Protein 1O6D (pdb70)

Sequence (147 aa):
LRVRIAVIGKLDGFIKEGIKHYEKFLRRFCKPEVLEIKRVHRGSIEEIVRKETEDLTNRILPGSFVMVMDKRGEEVSSEEFADFLKDLEMKGKDITILIGGPYGLNEEIFAKAHRVFSLSKMTFTHGMTVLIVLEQIFRAFKIIHGE

Organism: Thermotoga maritima (strain ATCC 43589 / DSM 3109 / JCM 10099 / NBRC 100826 / MSB8) (NCBI:txid243274)

Radius of gyration: 14.65 Å; Cα contacts (8 Å, |Δi|>4): 249; chains: 1; bounding box: 49×29×29 Å

InterPro domains:
  IPR003742 RNA methyltransferase RlmH [MF_00658] (1-151)
  IPR003742 RNA methyltransferase RlmH [PF02590] (1-150)
  IPR003742 RNA methyltransferase RlmH [PIRSF004505] (1-150)
  IPR003742 RNA methyltransferase RlmH [PTHR33603] (1-150)
  IPR003742 RNA methyltransferase RlmH [cd18081] (3-151)
  IPR029026 tRNA (guanine-N1-)-methyltransferase, N-terminal [G3DSA:3.40.1280.10] (1-151)
  IPR029028 Alpha/beta knot methyltransferases [SSF75217] (1-147)

Nearest PDB structures (foldseek):
  1o6d-assembly1_A  TM=1.007E+00  e=3.936E-30  Thermotoga maritima
  1to0-assembly4_G  TM=9.385E-01  e=1.748E-14  Bacillus subtilis
  1to0-assembly2_D  TM=9.399E-01  e=4.058E-14  Bacillus subtilis
  1to0-assembly2_C  TM=9.475E-01  e=2.739E-12  Bacillus subtilis
  5twj-assembly1_C  TM=8.851E-01  e=5.758E-11  Escherichia coli

B-factor: mean 31.01, std 11.51, range [10.01, 94.15]

CATH classification: 3.40.1280.10

Foldseek 3Di:
DEEEEEFEDDADPVLVVLVVVLQVLCVVPYHYYYHYHYQDDDDDLVVSQAVQQVVLVVPFDPQAAEEEEDQVFAEDDLVRVLVVVLVCVVVVGYYYYYYYADSDHDPVNVVVHPGYYYHDNDDDHRSVVVSVVSVSVSVSVCVSVVD

Secondary structure (DSSP, 8-state):
-EEEEEEESPPPHHHHHHHHHHHHHHTTT-EEEEEEE-----S-HHHHHHHHHHHHHTTPPTTPEEEEEEEEEEE--HHHHHHHHHHHHHHT--EEEEE--TT---GGGGGG-SEEEE--SS---HHHHHHHHHHHHHHHHHHHT--

Structure (mmCIF, N/CA/C/O backbone):
data_1O6D
#
_entry.id   1O6D
#
_cell.length_a   46.570
_cell.length_b   96.813
_cell.length_c   34.713
_cell.angle_alpha   90.00
_cell.angle_beta   90.00
_cell.angle_gamma   90.00
#
_symmetry.space_group_name_H-M   'P 21 21 2'
#
loop_
_entity.id
_entity.type
_entity.pdbx_description
1 polymer 'Hypothetical UPF0247 protein TM0844'
2 water water
#
loop_
_atom_site.group_PDB
_atom_site.id
_atom_site.type_symbol
_atom_site.label_atom_id
_atom_site.label_alt_id
_atom_site.label_comp_id
_atom_site.label_asym_id
_atom_site.label_entity_id
_atom_site.label_seq_id
_atom_site.pdbx_PDB_ins_code
_atom_site.Cartn_x
_atom_site.Cartn_y
_atom_site.Cartn_z
_atom_site.occupancy
_atom_site.B_iso_or_equiv
_atom_site.auth_seq_id
_atom_site.auth_comp_id
_atom_site.auth_asym_id
_atom_site.auth_atom_id
_atom_site.pdbx_PDB_model_num
ATOM 1 N N . LEU A 1 3 ? 14.104 20.861 15.261 1.00 36.89 1 LEU A N 1
ATOM 2 C CA . LEU A 1 3 ? 13.150 20.261 14.228 1.00 32.62 1 LEU A CA 1
ATOM 3 C C . LEU A 1 3 ? 11.919 19.747 14.960 1.00 28.90 1 LEU A C 1
ATOM 4 O O . LEU A 1 3 ? 11.941 18.747 15.670 1.00 27.72 1 LEU A O 1
ATOM 9 N N . ARG A 1 4 ? 10.739 20.384 14.763 1.00 23.02 2 ARG A N 1
ATOM 10 C CA . ARG A 1 4 ? 9.582 19.921 15.516 1.00 22.64 2 ARG A CA 1
ATOM 11 C C . ARG A 1 4 ? 8.718 19.000 14.612 1.00 21.68 2 ARG A C 1
ATOM 12 O O . ARG A 1 4 ? 8.629 19.366 13.442 1.00 22.98 2 ARG A O 1
ATOM 20 N N . VAL A 1 5 ? 8.129 17.990 15.202 1.00 22.49 3 VAL A N 1
ATOM 21 C CA . VAL A 1 5 ? 7.218 17.108 14.448 1.00 23.59 3 VAL A CA 1
ATOM 22 C C . VAL A 1 5 ? 5.887 17.067 15.203 1.00 21.60 3 VAL A C 1
ATOM 23 O O . VAL A 1 5 ? 5.812 16.460 16.274 1.00 25.50 3 VAL A O 1
ATOM 27 N N . ARG A 1 6 ? 4.883 17.747 14.689 1.00 22.47 4 ARG A N 1
ATOM 28 C CA . ARG A 1 6 ? 3.569 17.702 15.330 1.00 19.42 4 ARG A CA 1
ATOM 29 C C . ARG A 1 6 ? 2.621 16.781 14.470 1.00 18.63 4 ARG A C 1
ATOM 30 O O . ARG A 1 6 ? 2.469 17.172 13.328 1.00 20.99 4 ARG A O 1
ATOM 38 N N . ILE A 1 7 ? 1.945 15.979 15.197 1.00 16.74 5 ILE A N 1
ATOM 39 C CA . ILE A 1 7 ? 0.867 15.144 14.617 1.00 16.95 5 ILE A CA 1
ATOM 40 C C . ILE A 1 7 ? -0.445 15.608 15.278 1.00 19.73 5 ILE A C 1
ATOM 41 O O . ILE A 1 7 ? -0.530 15.518 16.512 1.00 20.39 5 ILE A O 1
ATOM 46 N N . ALA A 1 8 ? -1.354 16.151 14.502 1.00 18.64 6 ALA A N 1
ATOM 47 C CA . ALA A 1 8 ? -2.671 16.520 15.056 1.00 18.80 6 ALA A CA 1
ATOM 48 C C . ALA A 1 8 ? -3.652 15.436 14.590 1.00 19.55 6 ALA A C 1
ATOM 49 O O . ALA A 1 8 ? -3.673 15.199 13.351 1.00 18.77 6 ALA A O 1
ATOM 51 N N . VAL A 1 9 ? -4.452 14.883 15.471 1.00 20.61 7 VAL A N 1
ATOM 52 C CA . VAL A 1 9 ? -5.343 13.785 15.134 1.00 19.57 7 VAL A CA 1
ATOM 53 C C . VAL A 1 9 ? -6.736 13.994 15.722 1.00 21.48 7 VAL A C 1
ATOM 54 O O . VAL A 1 9 ? -6.858 14.404 16.868 1.00 21.74 7 VAL A O 1
ATOM 58 N N . ILE A 1 10 ? -7.766 13.814 14.899 1.00 21.98 8 ILE A N 1
ATOM 59 C CA . ILE A 1 10 ? -9.153 13.900 15.383 1.00 21.11 8 ILE A CA 1
ATOM 60 C C . ILE A 1 10 ? -9.493 12.599 16.094 1.00 23.31 8 ILE A C 1
ATOM 61 O O . ILE A 1 10 ? -9.302 11.482 15.564 1.00 22.32 8 ILE A O 1
ATOM 66 N N . GLY A 1 11 ? -9.993 12.669 17.327 1.00 25.38 9 GLY A N 1
ATOM 67 C CA . GLY A 1 11 ? -10.419 11.469 18.012 1.00 27.52 9 GLY A CA 1
ATOM 68 C C . GLY A 1 11 ? -9.625 11.071 19.228 1.00 30.83 9 GLY A C 1
ATOM 69 O O . GLY A 1 11 ? -8.405 11.175 19.294 1.00 31.66 9 GLY A O 1
ATOM 70 N N . LYS A 1 12 ? -10.316 10.457 20.195 1.00 32.91 10 LYS A N 1
ATOM 71 C CA . LYS A 1 12 ? -9.658 10.062 21.442 1.00 33.21 10 LYS A CA 1
ATOM 72 C C . LYS A 1 12 ? -8.749 8.868 21.187 1.00 32.95 10 LYS A C 1
ATOM 73 O O . LYS A 1 12 ? -9.117 7.946 20.451 1.00 34.33 10 LYS A O 1
ATOM 79 N N . LEU A 1 13 ? -7.539 8.913 21.719 1.00 31.16 11 LEU A N 1
ATOM 80 C CA . LEU A 1 13 ? -6.639 7.794 21.519 1.00 31.63 11 LEU A CA 1
ATOM 81 C C . LEU A 1 13 ? -6.770 6.713 22.581 1.00 31.72 11 LEU A C 1
ATOM 82 O O . LEU A 1 13 ? -6.796 7.084 23.752 1.00 33.31 11 LEU A O 1
ATOM 87 N N . ASP A 1 14 ? -6.812 5.455 22.176 1.00 32.04 12 ASP A N 1
ATOM 88 C CA . ASP A 1 14 ? -6.889 4.346 23.148 1.00 30.66 12 ASP A CA 1
ATOM 89 C C . ASP A 1 14 ? -5.652 4.290 24.046 1.00 27.97 12 ASP A C 1
ATOM 90 O O . ASP A 1 14 ? -4.587 4.822 23.751 1.00 25.58 12 ASP A O 1
ATOM 95 N N . GLY A 1 15 ? -5.781 3.614 25.208 1.00 28.57 13 GLY A N 1
ATOM 96 C CA . GLY A 1 15 ? -4.690 3.441 26.136 1.00 27.66 13 GLY A CA 1
ATOM 97 C C . GLY A 1 15 ? -3.392 2.964 25.501 1.00 25.97 13 GLY A C 1
ATOM 98 O O . GLY A 1 15 ? -2.369 3.639 25.610 1.00 25.72 13 GLY A O 1
ATOM 99 N N . PHE A 1 16 ? -3.438 1.841 24.794 1.00 27.99 14 PHE A N 1
ATOM 100 C CA . PHE A 1 16 ? -2.256 1.267 24.148 1.00 25.73 14 PHE A CA 1
ATOM 101 C C . PHE A 1 16 ? -1.693 2.271 23.125 1.00 21.54 14 PHE A C 1
ATOM 102 O O . PHE A 1 16 ? -0.491 2.276 22.942 1.00 21.59 14 PHE A O 1
ATOM 110 N N . ILE A 1 17 ? -2.551 3.030 22.488 1.00 24.18 15 ILE A N 1
ATOM 111 C CA . ILE A 1 17 ? -2.044 4.036 21.528 1.00 25.10 15 ILE A CA 1
ATOM 112 C C . ILE A 1 17 ? -1.217 5.091 22.222 1.00 23.62 15 ILE A C 1
ATOM 113 O O . ILE A 1 17 ? -0.076 5.358 21.876 1.00 23.79 15 ILE A O 1
ATOM 118 N N . LYS A 1 18 ? -1.702 5.536 23.406 1.00 24.31 16 LYS A N 1
ATOM 119 C CA . LYS A 1 18 ? -0.945 6.541 24.175 1.00 26.64 16 LYS A CA 1
ATOM 120 C C . LYS A 1 18 ? 0.366 5.950 24.674 1.00 26.46 16 LYS A C 1
ATOM 121 O O . LYS A 1 18 ? 1.411 6.623 24.682 1.00 26.43 16 LYS A O 1
ATOM 127 N N . GLU A 1 19 ? 0.377 4.658 25.025 1.00 25.42 17 GLU A N 1
ATOM 128 C CA . GLU A 1 19 ? 1.628 4.041 25.446 1.00 26.32 17 GLU A CA 1
ATOM 129 C C . GLU A 1 19 ? 2.632 3.901 24.320 1.00 26.55 17 GLU A C 1
ATOM 130 O O . GLU A 1 19 ? 3.858 4.008 24.436 1.00 27.12 17 GLU A O 1
ATOM 136 N N . GLY A 1 20 ? 2.042 3.600 23.137 1.00 25.99 18 GLY A N 1
ATOM 137 C CA . GLY A 1 20 ? 2.937 3.539 21.950 1.00 23.11 18 GLY A CA 1
ATOM 138 C C . GLY A 1 20 ? 3.520 4.908 21.624 1.00 19.05 18 GLY A C 1
ATOM 139 O O . GLY A 1 20 ? 4.669 5.038 21.181 1.00 22.72 18 GLY A O 1
ATOM 140 N N . ILE A 1 21 ? 2.762 5.991 21.781 1.00 21.50 19 ILE A N 1
ATOM 141 C CA . ILE A 1 21 ? 3.242 7.314 21.523 1.00 22.30 19 ILE A CA 1
ATOM 142 C C . ILE A 1 21 ? 4.455 7.639 22.372 1.00 23.90 19 ILE A C 1
ATOM 143 O O . ILE A 1 21 ? 5.527 8.034 21.950 1.00 24.47 19 ILE A O 1
ATOM 148 N N . LYS A 1 22 ? 4.269 7.329 23.689 1.00 26.68 20 LYS A N 1
ATOM 149 C CA . LYS A 1 22 ? 5.353 7.520 24.644 1.00 26.40 20 LYS A CA 1
ATOM 150 C C . LYS A 1 22 ? 6.577 6.723 24.256 1.00 27.64 20 LYS A C 1
ATOM 151 O O . LYS A 1 22 ? 7.695 7.280 24.296 1.00 26.79 20 LYS A O 1
ATOM 157 N N . HIS A 1 23 ? 6.384 5.443 23.899 1.00 27.73 21 HIS A N 1
ATOM 158 C CA . HIS A 1 23 ? 7.494 4.619 23.421 1.00 28.57 21 HIS A CA 1
ATOM 159 C C . HIS A 1 23 ? 8.249 5.246 22.265 1.00 29.87 21 HIS A C 1
ATOM 160 O O . HIS A 1 23 ? 9.481 5.372 22.280 1.00 28.50 21 HIS A O 1
ATOM 167 N N . TYR A 1 24 ? 7.558 5.615 21.161 1.00 27.13 22 TYR A N 1
ATOM 168 C CA . TYR A 1 24 ? 8.273 6.197 20.025 1.00 30.61 22 TYR A CA 1
ATOM 169 C C . TYR A 1 24 ? 8.842 7.569 20.321 1.00 29.53 22 TYR A C 1
ATOM 170 O O . TYR A 1 24 ? 9.904 7.953 19.793 1.00 30.82 22 TYR A O 1
ATOM 179 N N . GLU A 1 25 ? 8.195 8.359 21.165 1.00 30.55 23 GLU A N 1
ATOM 180 C CA . GLU A 1 25 ? 8.707 9.678 21.518 1.00 32.22 23 GLU A CA 1
ATOM 181 C C . GLU A 1 25 ? 10.060 9.594 22.201 1.00 32.61 23 GLU A C 1
ATOM 182 O O . GLU A 1 25 ? 10.975 10.360 21.899 1.00 31.92 23 GLU A O 1
ATOM 188 N N . LYS A 1 26 ? 10.196 8.648 23.116 1.00 33.34 24 LYS A N 1
ATOM 189 C CA . LYS A 1 26 ? 11.464 8.438 23.813 1.00 35.78 24 LYS A CA 1
ATOM 190 C C . LYS A 1 26 ? 12.599 8.230 22.827 1.00 35.41 24 LYS A C 1
ATOM 191 O O . LYS A 1 26 ? 13.665 8.839 22.975 1.00 36.55 24 LYS A O 1
ATOM 197 N N . PHE A 1 27 ? 12.389 7.415 21.789 1.00 32.61 25 PHE A N 1
ATOM 198 C CA . PHE A 1 27 ? 13.432 7.171 20.817 1.00 32.25 25 PHE A CA 1
ATOM 199 C C . PHE A 1 27 ? 13.574 8.302 19.827 1.00 30.69 25 PHE A C 1
ATOM 200 O O . PHE A 1 27 ? 14.660 8.495 19.289 1.00 33.72 25 PHE A O 1
ATOM 208 N N . LEU A 1 28 ? 12.522 9.045 19.525 1.00 27.70 26 LEU A N 1
ATOM 209 C CA . LEU A 1 28 ? 12.593 10.122 18.571 1.00 27.86 26 LEU A CA 1
ATOM 210 C C . LEU A 1 28 ? 13.282 11.399 19.051 1.00 28.02 26 LEU A C 1
ATOM 211 O O . LEU A 1 28 ? 13.702 12.221 18.221 1.00 30.52 26 LEU A O 1
ATOM 216 N N . ARG A 1 29 ? 13.361 11.582 20.353 1.00 30.60 27 ARG A N 1
ATOM 217 C CA . ARG A 1 29 ? 13.866 12.819 20.945 1.00 33.50 27 ARG A CA 1
ATOM 218 C C . ARG A 1 29 ? 15.307 13.136 20.619 1.00 33.39 27 ARG A C 1
ATOM 219 O O . ARG A 1 29 ? 15.678 14.310 20.495 1.00 33.58 27 ARG A O 1
ATOM 227 N N . ARG A 1 30 ? 16.073 12.102 20.292 1.00 34.23 28 ARG A N 1
ATOM 228 C CA . ARG A 1 30 ? 17.454 12.330 19.845 1.00 33.84 28 ARG A CA 1
ATOM 229 C C . ARG A 1 30 ? 17.486 13.020 18.508 1.00 33.20 28 ARG A C 1
ATOM 230 O O . ARG A 1 30 ? 18.420 13.772 18.196 1.00 33.97 28 ARG A O 1
ATOM 238 N N . PHE A 1 31 ? 16.438 12.891 17.668 1.00 30.31 29 PHE A N 1
ATOM 239 C CA . PHE A 1 31 ? 16.414 13.466 16.359 1.00 26.85 29 PHE A CA 1
ATOM 240 C C . PHE A 1 31 ? 15.513 14.687 16.174 1.00 26.97 29 PHE A C 1
ATOM 241 O O . PHE A 1 31 ? 15.683 15.447 15.217 1.00 25.47 29 PHE A O 1
ATOM 249 N N . CYS A 1 32 ? 14.439 14.734 16.939 1.00 26.87 30 CYS A N 1
ATOM 250 C CA . CYS A 1 32 ? 13.496 15.853 16.762 1.00 26.01 30 CYS A CA 1
ATOM 251 C C . CYS A 1 32 ? 12.736 16.066 18.056 1.00 27.37 30 CYS A C 1
ATOM 252 O O . CYS A 1 32 ? 13.025 15.407 19.075 1.00 29.34 30 CYS A O 1
ATOM 255 N N . LYS A 1 33 ? 11.734 16.913 17.996 1.00 25.54 31 LYS A N 1
ATOM 256 C CA . LYS A 1 33 ? 10.874 17.222 19.149 1.00 26.52 31 LYS A CA 1
ATOM 257 C C . LYS A 1 33 ? 9.402 16.879 18.733 1.00 25.70 31 LYS A C 1
ATOM 258 O O . LYS A 1 33 ? 8.808 17.715 18.040 1.00 25.83 31 LYS A O 1
ATOM 264 N N . PRO A 1 34 ? 8.952 15.718 19.071 1.00 26.34 32 PRO A N 1
ATOM 265 C CA . PRO A 1 34 ? 7.641 15.231 18.652 1.00 27.50 32 PRO A CA 1
ATOM 266 C C . PRO A 1 34 ? 6.514 15.618 19.577 1.00 28.77 32 PRO A C 1
ATOM 267 O O . PRO A 1 34 ? 6.632 15.486 20.812 1.00 29.04 32 PRO A O 1
ATOM 271 N N . GLU A 1 35 ? 5.363 15.910 18.987 1.00 26.34 33 GLU A N 1
ATOM 272 C CA . GLU A 1 35 ? 4.168 16.332 19.731 1.00 27.12 33 GLU A CA 1
ATOM 273 C C . GLU A 1 35 ? 2.936 15.700 19.076 1.00 25.93 33 GLU A C 1
ATOM 274 O O . GLU A 1 35 ? 2.832 15.792 17.838 1.00 27.82 33 GLU A O 1
ATOM 285 N N . VAL A 1 36 ? 2.157 15.011 19.858 1.00 22.71 34 VAL A N 1
ATOM 286 C CA . VAL A 1 36 ? 0.895 14.453 19.342 1.00 24.96 34 VAL A CA 1
ATOM 287 C C . VAL A 1 36 ? -0.261 15.210 20.020 1.00 24.53 34 VAL A C 1
ATOM 288 O O . VAL A 1 36 ? -0.362 15.176 21.282 1.00 27.03 34 VAL A O 1
ATOM 292 N N . LEU A 1 37 ? -1.037 15.921 19.241 1.00 22.25 35 LEU A N 1
ATOM 293 C CA . LEU A 1 37 ? -2.219 16.622 19.732 1.00 23.73 35 LEU A CA 1
ATOM 294 C C . LEU A 1 37 ? -3.510 15.836 19.427 1.00 26.00 35 LEU A C 1
ATOM 295 O O . LEU A 1 37 ? -3.864 15.774 18.263 1.00 24.06 35 LEU A O 1
ATOM 300 N N . GLU A 1 38 ? -4.231 15.439 20.467 1.00 25.35 36 GLU A N 1
ATOM 301 C CA . GLU A 1 38 ? -5.511 14.733 20.349 1.00 29.36 36 GLU A CA 1
ATOM 302 C C . GLU A 1 38 ? -6.630 15.758 20.325 1.00 32.17 36 GLU A C 1
ATOM 303 O O . GLU A 1 38 ? -6.667 16.666 21.173 1.00 34.08 36 GLU A O 1
ATOM 309 N N . ILE A 1 39 ? -7.467 15.730 19.287 1.00 30.93 37 ILE A N 1
ATOM 310 C CA . ILE A 1 39 ? -8.546 16.692 19.145 1.00 33.12 37 ILE A CA 1
ATOM 311 C C . ILE A 1 39 ? -9.897 16.008 19.385 1.00 34.77 37 ILE A C 1
ATOM 312 O O . ILE A 1 39 ? -10.271 15.062 18.706 1.00 33.97 37 ILE A O 1
ATOM 317 N N . LYS A 1 40 ? -10.621 16.459 20.410 1.00 39.03 38 LYS A N 1
ATOM 318 C CA . LYS A 1 40 ? -11.926 16.020 20.839 1.00 40.98 38 LYS A CA 1
ATOM 319 C C . LYS A 1 40 ? -12.982 15.805 19.773 1.00 41.39 38 LYS A C 1
ATOM 320 O O . LYS A 1 40 ? -13.393 16.789 19.156 1.00 43.04 38 LYS A O 1
ATOM 326 N N . ARG A 1 41 ? -13.472 14.576 19.544 1.00 43.47 39 ARG A N 1
ATOM 327 C CA . ARG A 1 41 ? -14.531 14.350 18.547 1.00 44.86 39 ARG A CA 1
ATOM 328 C C . ARG A 1 41 ? -15.875 14.773 19.159 1.00 46.46 39 ARG A C 1
ATOM 329 O O . ARG A 1 41 ? -16.719 13.953 19.529 1.00 48.10 39 ARG A O 1
ATOM 337 N N . VAL A 1 42 ? -16.112 16.080 19.221 1.00 45.55 40 VAL A N 1
ATOM 338 C CA . VAL A 1 42 ? -17.299 16.652 19.819 1.00 44.85 40 VAL A CA 1
ATOM 339 C C . VAL A 1 42 ? -18.161 17.500 18.899 1.00 43.53 40 VAL A C 1
ATOM 340 O O . VAL A 1 42 ? -18.834 18.456 19.364 1.00 44.09 40 VAL A O 1
ATOM 344 N N . HIS A 1 43 ? -18.177 17.290 17.588 1.00 39.94 41 HIS A N 1
ATOM 345 C CA . HIS A 1 43 ? -19.022 18.124 16.729 1.00 37.61 41 HIS A CA 1
ATOM 346 C C . HIS A 1 43 ? -20.342 17.419 16.385 1.00 36.77 41 HIS A C 1
ATOM 347 O O . HIS A 1 43 ? -20.376 16.232 16.169 1.00 35.65 41 HIS A O 1
ATOM 354 N N . ARG A 1 44 ? -21.374 18.243 16.248 1.00 37.82 42 ARG A N 1
ATOM 355 C CA . ARG A 1 44 ? -22.729 17.734 15.965 1.00 37.96 42 ARG A CA 1
ATOM 356 C C . ARG A 1 44 ? -23.300 18.241 14.669 1.00 36.01 42 ARG A C 1
ATOM 357 O O . ARG A 1 44 ? -22.827 19.181 14.042 1.00 37.26 42 ARG A O 1
ATOM 365 N N . GLY A 1 45 ? -24.322 17.548 14.153 1.00 35.54 43 GLY A N 1
ATOM 366 C CA . GLY A 1 45 ? -24.957 17.945 12.912 1.00 31.85 43 GLY A CA 1
ATOM 367 C C . GLY A 1 45 ? -24.786 16.844 11.863 1.00 28.71 43 GLY A C 1
ATOM 368 O O . GLY A 1 45 ? -24.553 15.695 12.201 1.00 29.90 43 GLY A O 1
ATOM 369 N N . SER A 1 46 ? -24.883 17.237 10.624 1.00 28.86 44 SER A N 1
ATOM 370 C CA . SER A 1 46 ? -24.729 16.380 9.468 1.00 29.07 44 SER A CA 1
ATOM 371 C C . SER A 1 46 ? -23.283 15.898 9.392 1.00 29.65 44 SER A C 1
ATOM 372 O O . SER A 1 46 ? -22.415 16.484 10.048 1.00 29.55 44 SER A O 1
ATOM 375 N N . ILE A 1 47 ? -23.085 14.772 8.712 1.00 27.42 45 ILE A N 1
ATOM 376 C CA . ILE A 1 47 ? -21.708 14.272 8.538 1.00 27.85 45 ILE A CA 1
ATOM 377 C C . ILE A 1 47 ? -20.872 15.332 7.830 1.00 28.50 45 ILE A C 1
ATOM 378 O O . ILE A 1 47 ? -19.699 15.525 8.187 1.00 27.58 45 ILE A O 1
ATOM 383 N N . GLU A 1 48 ? -21.458 16.049 6.876 1.00 28.38 46 GLU A N 1
ATOM 384 C CA . GLU A 1 48 ? -20.711 17.059 6.132 1.00 31.60 46 GLU A CA 1
ATOM 385 C C . GLU A 1 48 ? -20.251 18.180 7.062 1.00 31.95 46 GLU A C 1
ATOM 386 O O . GLU A 1 48 ? -19.068 18.569 6.977 1.00 28.63 46 GLU A O 1
ATOM 397 N N . GLU A 1 49 ? -21.112 18.604 7.977 1.00 29.69 47 GLU A N 1
ATOM 398 C CA . GLU A 1 49 ? -20.767 19.679 8.914 1.00 31.63 47 GLU A CA 1
ATOM 399 C C . GLU A 1 49 ? -19.778 19.192 9.958 1.00 30.09 47 GLU A C 1
ATOM 400 O O . GLU A 1 49 ? -18.826 19.908 10.365 1.00 30.61 47 GLU A O 1
ATOM 411 N N . ILE A 1 50 ? -19.921 17.949 10.397 1.00 27.16 48 ILE A N 1
ATOM 412 C CA . ILE A 1 50 ? -18.968 17.367 11.365 1.00 26.16 48 ILE A CA 1
ATOM 413 C C . ILE A 1 50 ? -17.583 17.333 10.708 1.00 26.56 48 ILE A C 1
ATOM 414 O O . ILE A 1 50 ? -16.614 17.805 11.313 1.00 26.04 48 ILE A O 1
ATOM 419 N N . VAL A 1 51 ? -17.532 16.771 9.508 1.00 23.46 49 VAL A N 1
ATOM 420 C CA . VAL A 1 51 ? -16.237 16.713 8.781 1.00 22.45 49 VAL A CA 1
ATOM 421 C C . VAL A 1 51 ? -15.679 18.080 8.513 1.00 23.70 49 VAL A C 1
ATOM 422 O O . VAL A 1 51 ? -14.448 18.306 8.584 1.00 22.63 49 VAL A O 1
ATOM 426 N N . ARG A 1 52 ? -16.490 19.061 8.120 1.00 24.43 50 ARG A N 1
ATOM 427 C CA . ARG A 1 52 ? -16.014 20.419 7.897 1.00 27.02 50 ARG A CA 1
ATOM 428 C C . ARG A 1 52 ? -15.387 20.986 9.170 1.00 27.84 50 ARG A C 1
ATOM 429 O O . ARG A 1 52 ? -14.279 21.541 9.061 1.00 27.39 50 ARG A O 1
ATOM 437 N N . LYS A 1 53 ? -16.036 20.838 10.308 1.00 27.70 51 LYS A N 1
ATOM 438 C CA . LYS A 1 53 ? -15.512 21.3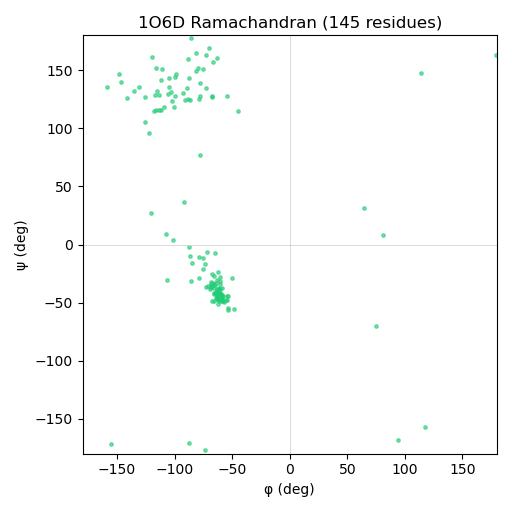70 11.574 1.00 28.53 51 LYS A CA 1
ATOM 439 C C . LYS A 1 53 ? -14.288 20.642 12.066 1.00 28.03 51 LYS A C 1
ATOM 440 O O . LYS A 1 53 ? -13.331 21.273 12.598 1.00 26.52 51 LYS A O 1
ATOM 444 N N . GLU A 1 54 ? -14.236 19.322 11.909 1.00 24.72 52 GLU A N 1
ATOM 445 C CA . GLU A 1 54 ? -13.037 18.557 12.264 1.00 24.67 52 GLU A CA 1
ATOM 446 C C . GLU A 1 54 ? -11.864 18.972 11.401 1.00 24.65 52 GLU A C 1
ATOM 447 O O . GLU A 1 54 ? -10.701 19.045 11.891 1.00 24.65 52 GLU A O 1
ATOM 453 N N . THR A 1 55 ? -12.112 19.209 10.118 1.00 23.02 53 THR A N 1
ATOM 454 C CA . THR A 1 55 ? -11.049 19.613 9.191 1.00 24.99 53 THR A CA 1
ATOM 455 C C . THR A 1 55 ? -10.496 20.985 9.552 1.00 28.45 53 THR A C 1
ATOM 456 O O . THR A 1 55 ? -9.282 21.196 9.577 1.00 25.59 53 THR A O 1
ATOM 460 N N . GLU A 1 56 ? -11.397 21.914 9.886 1.00 25.98 54 GLU A N 1
ATOM 461 C CA . GLU A 1 56 ? -10.960 23.227 10.388 1.00 28.86 54 GLU A CA 1
ATOM 462 C C . GLU A 1 56 ? -10.128 23.022 11.661 1.00 26.50 54 GLU A C 1
ATOM 463 O O . GLU A 1 56 ? -9.108 23.712 11.876 1.00 28.48 54 GLU A O 1
ATOM 469 N N . ASP A 1 57 ? -10.515 22.150 12.562 1.00 26.11 55 ASP A N 1
ATOM 470 C CA . ASP A 1 57 ? -9.808 21.914 13.818 1.00 24.54 55 ASP A CA 1
ATOM 471 C C . ASP A 1 57 ? -8.366 21.471 13.536 1.00 26.26 55 ASP A C 1
ATOM 472 O O . ASP A 1 57 ? -7.426 21.941 14.175 1.00 27.37 55 ASP A O 1
ATOM 477 N N . LEU A 1 58 ? -8.222 20.575 12.569 1.00 23.24 56 LEU A N 1
ATOM 478 C CA . LEU A 1 58 ? -6.878 20.133 12.189 1.00 23.25 56 LEU A CA 1
ATOM 479 C C . LEU A 1 58 ? -6.114 21.294 11.571 1.00 23.75 56 LEU A C 1
ATOM 480 O O . LEU A 1 58 ? -4.930 21.429 11.924 1.00 24.24 56 LEU A O 1
ATOM 485 N N . THR A 1 59 ? -6.699 22.003 10.630 1.00 22.81 57 THR A N 1
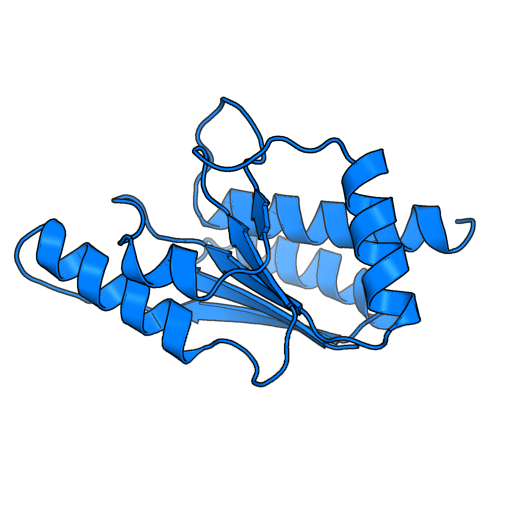ATOM 486 C CA . THR A 1 59 ? -5.948 23.065 9.924 1.00 25.39 57 THR A CA 1
ATOM 487 C C . THR A 1 59 ? -5.526 24.162 10.897 1.00 27.63 57 THR A C 1
ATOM 488 O O . THR A 1 59 ? -4.382 24.674 10.758 1.00 26.57 57 THR A O 1
ATOM 495 N N . ASN A 1 60 ? -6.292 24.410 11.941 1.00 27.74 58 ASN A N 1
ATOM 496 C CA . ASN A 1 60 ? -5.967 25.411 12.954 1.00 29.97 58 ASN A CA 1
ATOM 497 C C . ASN A 1 60 ? -4.809 24.976 13.843 1.00 29.72 58 ASN A C 1
ATOM 498 O O . ASN A 1 60 ? -4.280 25.808 14.608 1.00 31.61 58 ASN A O 1
ATOM 503 N N . ARG A 1 61 ? -4.319 23.763 13.728 1.00 27.31 59 ARG A N 1
ATOM 504 C CA . ARG A 1 61 ? -3.214 23.243 14.495 1.00 27.43 59 ARG A CA 1
ATOM 505 C C . ARG A 1 61 ? -1.967 23.120 13.638 1.00 24.29 59 ARG A C 1
ATOM 506 O O . ARG A 1 61 ? -0.987 22.597 14.197 1.00 25.99 59 ARG A O 1
ATOM 514 N N . ILE A 1 62 ? -1.930 23.625 12.421 1.00 22.03 60 ILE A N 1
ATOM 515 C CA . ILE A 1 62 ? -0.754 23.551 11.573 1.00 23.23 60 ILE A CA 1
ATOM 516 C C . ILE A 1 62 ? 0.334 24.436 12.221 1.00 24.29 60 ILE A C 1
ATOM 517 O O . ILE A 1 62 ? -0.031 25.511 12.720 1.00 24.15 60 ILE A O 1
ATOM 522 N N . LEU A 1 63 ? 1.504 23.866 12.415 1.00 22.77 61 LEU A N 1
ATOM 523 C CA . LEU A 1 63 ? 2.581 24.788 12.924 1.00 24.14 61 LEU A CA 1
ATOM 524 C C . LEU A 1 63 ? 2.913 25.788 11.849 1.00 23.60 61 LEU A C 1
ATOM 525 O O . LEU A 1 63 ? 3.221 25.465 10.707 1.00 24.65 61 LEU A O 1
ATOM 530 N N . PRO A 1 64 ? 2.878 27.123 12.125 1.00 25.62 62 PRO A N 1
ATOM 531 C CA . PRO A 1 64 ? 3.195 28.123 11.125 1.00 26.20 62 PRO A CA 1
ATOM 532 C C . PRO A 1 64 ? 4.547 27.927 10.469 1.00 25.36 62 PRO A C 1
ATOM 533 O O . PRO A 1 64 ? 5.538 27.684 11.195 1.00 29.48 62 PRO A O 1
ATOM 537 N N . GLY A 1 65 ? 4.641 27.898 9.175 1.00 27.79 63 GLY A N 1
ATOM 538 C CA . GLY A 1 65 ? 5.848 27.710 8.404 1.00 29.23 63 GLY A CA 1
ATOM 539 C C . GLY A 1 65 ? 6.274 26.256 8.274 1.00 29.57 63 GLY A C 1
ATOM 540 O O . GLY A 1 65 ? 7.333 25.950 7.709 1.00 31.91 63 GLY A O 1
ATOM 541 N N . SER A 1 66 ? 5.424 25.312 8.721 1.00 28.07 64 SER A N 1
ATOM 542 C CA . SER A 1 66 ? 5.825 23.909 8.626 1.00 26.90 64 SER A CA 1
ATOM 543 C C . SER A 1 66 ? 5.446 23.258 7.306 1.00 24.09 64 SER A C 1
ATOM 544 O O . SER A 1 66 ? 4.689 23.785 6.483 1.00 26.48 64 SER A O 1
ATOM 547 N N . PHE A 1 67 ? 6.140 22.150 7.014 1.00 25.40 65 PHE A N 1
ATOM 548 C CA . PHE A 1 67 ? 5.788 21.344 5.851 1.00 23.75 65 PHE A CA 1
ATOM 549 C C . PHE A 1 67 ? 4.552 20.512 6.315 1.00 22.88 65 PHE A C 1
ATOM 550 O O . PHE A 1 67 ? 4.705 19.807 7.322 1.00 22.80 65 PHE A O 1
ATOM 558 N N . VAL A 1 68 ? 3.493 20.608 5.567 1.00 21.37 66 VAL A N 1
ATOM 559 C CA . VAL A 1 68 ? 2.234 19.922 5.965 1.00 22.19 66 VAL A CA 1
ATOM 560 C C . VAL A 1 68 ? 1.997 18.656 5.181 1.00 18.07 66 VAL A C 1
ATOM 561 O O . VAL A 1 68 ? 1.850 18.670 3.959 1.00 19.64 66 VAL A O 1
ATOM 565 N N . MET A 1 69 ? 1.844 17.529 5.925 1.00 19.50 67 MET A N 1
ATOM 566 C CA . MET A 1 69 ? 1.589 16.218 5.374 1.00 19.68 67 MET A CA 1
ATOM 567 C C . MET A 1 69 ? 0.153 15.817 5.842 1.00 17.09 67 MET A C 1
ATOM 568 O O . MET A 1 69 ? -0.045 15.760 7.047 1.00 17.85 67 MET A O 1
ATOM 573 N N . VAL A 1 70 ? -0.742 15.668 4.889 1.00 16.69 68 VAL A N 1
ATOM 574 C CA . VAL A 1 70 ? -2.078 15.192 5.274 1.00 18.41 68 VAL A CA 1
ATOM 575 C C . VAL A 1 70 ? -2.134 13.702 4.969 1.00 18.48 68 VAL A C 1
ATOM 576 O O . VAL A 1 70 ? -1.706 13.268 3.909 1.00 17.17 68 VAL A O 1
ATOM 580 N N . MET A 1 71 ? -2.530 12.945 6.002 1.00 16.59 69 MET A N 1
ATOM 581 C CA . MET A 1 71 ? -2.646 11.476 5.731 1.00 16.72 69 MET A CA 1
ATOM 582 C C . MET A 1 71 ? -4.033 11.223 5.175 1.00 18.86 69 MET A C 1
ATOM 583 O O . MET A 1 71 ? -5.038 11.533 5.825 1.00 18.67 69 MET A O 1
ATOM 588 N N . ASP A 1 72 ? -4.112 10.607 4.001 1.00 18.39 70 ASP A N 1
ATOM 589 C CA . ASP A 1 72 ? -5.452 10.341 3.441 1.00 19.10 70 ASP A CA 1
ATOM 590 C C . ASP A 1 72 ? -5.241 9.200 2.439 1.00 22.29 70 ASP A C 1
ATOM 591 O O . ASP A 1 72 ? -4.234 9.189 1.732 1.00 20.55 70 ASP A O 1
ATOM 596 N N . LYS A 1 73 ? -6.118 8.199 2.454 1.00 22.17 71 LYS A N 1
ATOM 597 C CA . LYS A 1 73 ? -5.931 7.081 1.544 1.00 24.39 71 LYS A CA 1
ATOM 598 C C . LYS A 1 73 ? -6.049 7.463 0.075 1.00 25.99 71 LYS A C 1
ATOM 599 O O . LYS A 1 73 ? -5.677 6.623 -0.760 1.00 26.31 71 LYS A O 1
ATOM 610 N N . ARG A 1 74 ? -6.433 8.660 -0.280 1.00 28.10 72 ARG A N 1
ATOM 611 C CA . ARG A 1 74 ? -6.525 9.173 -1.625 1.00 28.43 72 ARG A CA 1
ATOM 612 C C . ARG A 1 74 ? -5.173 9.713 -2.087 1.00 28.58 72 ARG A C 1
ATOM 613 O O . ARG A 1 74 ? -4.993 10.094 -3.253 1.00 27.78 72 ARG A O 1
ATOM 621 N N . GLY A 1 75 ? -4.293 9.929 -1.107 1.00 26.26 73 GLY A N 1
ATOM 622 C CA . GLY A 1 75 ? -2.991 10.507 -1.403 1.00 25.16 73 GLY A CA 1
ATOM 623 C C . GLY A 1 75 ? -2.052 9.551 -2.086 1.00 23.61 73 GLY A C 1
ATOM 624 O O . GLY A 1 75 ? -2.323 8.383 -2.378 1.00 24.34 73 GLY A O 1
ATOM 625 N N . GLU A 1 76 ? -0.828 10.025 -2.304 1.00 24.65 74 GLU A N 1
ATOM 626 C CA . GLU A 1 76 ? 0.138 9.178 -2.972 1.00 23.98 74 GLU A CA 1
ATOM 627 C C . GLU A 1 76 ? 0.712 8.136 -2.024 1.00 23.34 74 GLU A C 1
ATOM 628 O O . GLU A 1 76 ? 0.885 8.368 -0.833 1.00 23.11 74 GLU A 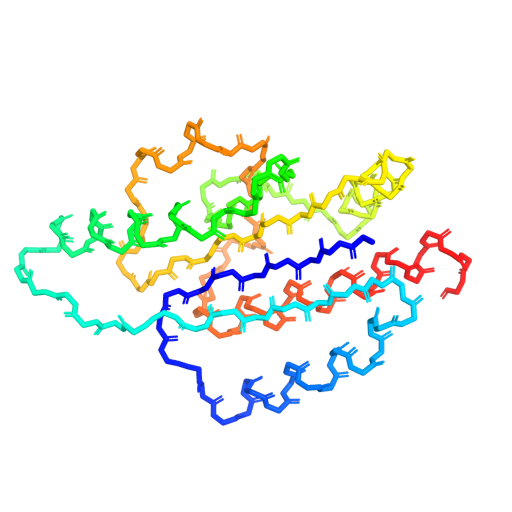O 1
ATOM 634 N N . GLU A 1 77 ? 0.884 6.898 -2.519 1.00 21.83 75 GLU A N 1
ATOM 635 C CA . GLU A 1 77 ? 1.512 5.878 -1.728 1.00 20.94 75 GLU A CA 1
ATOM 636 C C . GLU A 1 77 ? 3.008 6.137 -1.695 1.00 25.28 75 GLU A C 1
ATOM 637 O O . GLU A 1 77 ? 3.594 6.697 -2.642 1.00 25.66 75 GLU A O 1
ATOM 643 N N . VAL A 1 78 ? 3.642 5.719 -0.630 1.00 20.76 76 VAL A N 1
ATOM 644 C CA . VAL A 1 78 ? 5.076 5.983 -0.493 1.00 24.14 76 VAL A CA 1
ATOM 645 C C . VAL A 1 78 ? 5.722 4.836 0.246 1.00 24.67 76 VAL A C 1
ATOM 646 O O . VAL A 1 78 ? 5.073 4.298 1.148 1.00 26.48 76 VAL A O 1
ATOM 650 N N . SER A 1 79 ? 6.890 4.404 -0.144 1.00 23.82 77 SER A N 1
ATOM 651 C CA . SER A 1 79 ? 7.669 3.380 0.510 1.00 23.42 77 SER A CA 1
ATOM 652 C C . SER A 1 79 ? 8.434 4.009 1.695 1.00 21.59 77 SER A C 1
ATOM 653 O O . SER A 1 79 ? 8.391 5.247 1.881 1.00 21.45 77 SER A O 1
ATOM 656 N N . SER A 1 80 ? 8.958 3.200 2.604 1.00 20.53 78 SER A N 1
ATOM 657 C CA . SER A 1 80 ? 9.781 3.729 3.694 1.00 21.35 78 SER A CA 1
ATOM 658 C C . SER A 1 80 ? 11.036 4.434 3.159 1.00 22.70 78 SER A C 1
ATOM 659 O O . SER A 1 80 ? 11.450 5.453 3.719 1.00 23.20 78 SER A O 1
ATOM 662 N N . GLU A 1 81 ? 11.593 3.853 2.098 1.00 24.31 79 GLU A N 1
ATOM 663 C CA . GLU A 1 81 ? 12.809 4.486 1.498 1.00 26.60 79 GLU A CA 1
ATOM 664 C C . GLU A 1 81 ? 12.441 5.872 0.987 1.00 26.30 79 GLU A C 1
ATOM 665 O O . GLU A 1 81 ? 13.191 6.847 1.223 1.00 28.08 79 GLU A O 1
ATOM 671 N N . GLU A 1 82 ? 11.331 6.026 0.297 1.00 24.88 80 GLU A N 1
ATOM 672 C CA . GLU A 1 82 ? 10.893 7.314 -0.220 1.00 26.22 80 GLU A CA 1
ATOM 673 C C . GLU A 1 82 ? 10.600 8.291 0.911 1.00 26.06 80 GLU A C 1
ATOM 674 O O . GLU A 1 82 ? 10.958 9.455 0.891 1.00 25.58 80 GLU A O 1
ATOM 680 N N . PHE A 1 83 ? 9.935 7.743 1.960 1.00 21.53 81 PHE A N 1
ATOM 681 C CA . PHE A 1 83 ? 9.628 8.629 3.094 1.00 22.59 81 PHE A CA 1
ATOM 682 C C . PHE A 1 83 ? 10.888 9.201 3.728 1.00 21.49 81 PHE A C 1
ATOM 683 O O . PHE A 1 83 ? 10.912 10.372 4.119 1.00 24.94 81 PHE A O 1
ATOM 691 N N . ALA A 1 84 ? 11.919 8.383 3.816 1.00 21.61 82 ALA A N 1
ATOM 692 C CA . ALA A 1 84 ? 13.212 8.774 4.385 1.00 21.60 82 ALA A CA 1
ATOM 693 C C . ALA A 1 84 ? 13.868 9.882 3.554 1.00 24.97 82 ALA A C 1
ATOM 694 O O . ALA A 1 84 ? 14.432 10.811 4.151 1.00 25.93 82 ALA A O 1
ATOM 696 N N . ASP A 1 85 ? 13.739 9.818 2.266 1.00 25.28 83 ASP A N 1
ATOM 697 C CA . ASP A 1 85 ? 14.221 10.855 1.338 1.00 26.81 83 ASP A CA 1
ATOM 698 C C . ASP A 1 85 ? 13.470 12.164 1.629 1.00 28.39 83 ASP A C 1
ATOM 699 O O . ASP A 1 85 ? 14.081 13.256 1.664 1.00 27.27 83 ASP A O 1
ATOM 704 N N . PHE A 1 86 ? 12.142 12.117 1.746 1.00 25.66 84 PHE A N 1
ATOM 705 C CA . PHE A 1 86 ? 11.389 13.285 2.112 1.00 24.48 84 PHE A CA 1
ATOM 706 C C . PHE A 1 86 ? 11.922 13.866 3.424 1.00 22.13 84 PHE A C 1
ATOM 707 O O . PHE A 1 86 ? 12.134 15.078 3.531 1.00 23.97 84 PHE A O 1
ATOM 715 N N . LEU A 1 87 ? 12.137 13.047 4.453 1.00 20.20 85 LEU A N 1
ATOM 716 C CA . LEU A 1 87 ? 12.555 13.484 5.746 1.00 20.16 85 LEU A CA 1
ATOM 717 C C . LEU A 1 87 ? 14.013 14.041 5.695 1.00 22.80 85 LEU A C 1
ATOM 718 O O . LEU A 1 87 ? 14.338 15.023 6.366 1.00 22.68 85 LEU A O 1
ATOM 723 N N . LYS A 1 88 ? 14.813 13.388 4.855 1.00 22.29 86 LYS A N 1
ATOM 724 C CA . LYS A 1 88 ? 16.222 13.849 4.777 1.00 25.30 86 LYS A CA 1
ATOM 725 C C . LYS A 1 88 ? 16.254 15.292 4.255 1.00 26.36 86 LYS A C 1
ATOM 726 O O . LYS A 1 88 ? 17.064 16.076 4.811 1.00 26.96 86 LYS A O 1
ATOM 732 N N . ASP A 1 89 ? 15.475 15.563 3.257 1.00 25.63 87 ASP A N 1
ATOM 733 C CA . ASP A 1 89 ? 15.320 16.879 2.640 1.00 27.89 87 ASP A CA 1
ATOM 734 C C . ASP A 1 89 ? 14.798 17.904 3.620 1.00 28.85 87 ASP A C 1
ATOM 735 O O . ASP A 1 89 ? 15.304 19.034 3.742 1.00 27.95 87 ASP A O 1
ATOM 740 N N . LEU A 1 90 ? 13.735 17.572 4.378 1.00 28.86 88 LEU A N 1
ATOM 741 C CA . LEU A 1 90 ? 13.230 18.492 5.396 1.00 27.66 88 LEU A CA 1
ATOM 742 C C . LEU A 1 90 ? 14.207 18.685 6.533 1.00 27.93 88 LEU A C 1
ATOM 743 O O . LEU A 1 90 ? 14.349 19.821 7.035 1.00 29.07 88 LEU A O 1
ATOM 748 N N . GLU A 1 91 ? 15.000 17.665 6.913 1.00 27.62 89 GLU A N 1
ATOM 749 C CA . GLU A 1 91 ? 15.983 17.823 7.982 1.00 27.77 89 GLU A CA 1
ATOM 750 C C . GLU A 1 91 ? 17.105 18.728 7.445 1.00 29.37 89 GLU A C 1
ATOM 751 O O . GLU A 1 91 ? 17.511 19.633 8.180 1.00 32.21 89 GLU A O 1
ATOM 762 N N . MET A 1 92 ? 17.425 18.588 6.153 1.00 31.20 90 MET A N 1
ATOM 763 C CA . MET A 1 92 ? 18.476 19.454 5.590 1.00 33.68 90 MET A CA 1
ATOM 764 C C . MET A 1 92 ? 18.016 20.909 5.651 1.00 34.66 90 MET A C 1
ATOM 765 O O . MET A 1 92 ? 18.803 21.796 6.026 1.00 33.79 90 MET A O 1
ATOM 774 N N . LYS A 1 93 ? 16.748 21.151 5.351 1.00 33.29 91 LYS A N 1
ATOM 775 C CA . LYS A 1 93 ? 16.192 22.493 5.397 1.00 34.15 91 LYS A CA 1
ATOM 776 C C . LYS A 1 93 ? 15.845 22.997 6.787 1.00 33.37 91 LYS A C 1
ATOM 777 O O . LYS A 1 93 ? 15.494 24.198 6.910 1.00 35.57 91 LYS A O 1
ATOM 783 N N . GLY A 1 94 ? 15.847 22.194 7.815 1.00 32.63 92 GLY A N 1
ATOM 784 C CA . GLY A 1 94 ? 15.508 22.582 9.181 1.00 32.69 92 GLY A CA 1
ATOM 785 C C . GLY A 1 94 ? 14.030 23.011 9.257 1.00 33.41 92 GLY A C 1
ATOM 786 O O . GLY A 1 94 ? 13.644 23.825 10.105 1.00 32.58 92 GLY A O 1
ATOM 787 N N . LYS A 1 95 ? 13.214 22.378 8.403 1.00 30.26 93 LYS A N 1
ATOM 788 C CA . LYS A 1 95 ? 11.806 22.730 8.307 1.00 30.26 93 LYS A CA 1
ATOM 789 C C . LYS A 1 95 ? 10.989 21.846 9.233 1.00 29.64 93 LYS A C 1
ATOM 790 O O . LYS A 1 95 ? 11.191 20.615 9.312 1.00 31.97 93 LYS A O 1
ATOM 796 N N . ASP A 1 96 ? 10.130 22.458 10.030 1.00 25.35 94 ASP A N 1
ATOM 797 C CA . ASP A 1 96 ? 9.289 21.696 10.966 1.00 24.62 94 ASP A CA 1
ATOM 798 C C . ASP A 1 96 ? 8.194 20.969 10.147 1.00 21.83 94 ASP A C 1
ATOM 799 O O . ASP A 1 96 ? 7.983 21.308 8.994 1.00 24.69 94 ASP A O 1
ATOM 804 N N . ILE A 1 97 ? 7.587 19.972 10.805 1.00 21.98 95 ILE A N 1
ATOM 805 C CA . ILE A 1 97 ? 6.558 19.205 10.042 1.00 21.78 95 ILE A CA 1
ATOM 806 C C . ILE A 1 97 ? 5.260 19.076 10.857 1.00 17.25 95 ILE A C 1
ATOM 807 O O . ILE A 1 97 ? 5.295 18.899 12.070 1.00 19.88 95 ILE A O 1
ATOM 812 N N . THR A 1 98 ? 4.151 19.298 10.183 1.00 19.53 96 THR A N 1
ATOM 813 C CA . THR A 1 98 ? 2.821 19.049 10.768 1.00 17.62 96 THR A CA 1
ATOM 814 C C . THR A 1 98 ? 2.187 17.874 9.959 1.00 14.25 96 THR A C 1
ATOM 815 O O . THR A 1 98 ? 2.183 17.967 8.751 1.00 18.77 96 THR A O 1
ATOM 819 N N . ILE A 1 99 ? 1.722 16.886 10.671 1.00 15.21 97 ILE A N 1
ATOM 820 C CA . ILE A 1 99 ? 1.030 15.739 10.037 1.00 17.85 97 ILE A CA 1
ATOM 821 C C . ILE A 1 99 ? -0.415 15.812 10.572 1.00 17.07 97 ILE A C 1
ATOM 822 O O . ILE A 1 99 ? -0.568 15.803 11.794 1.00 17.01 97 ILE A O 1
ATOM 827 N N . LEU A 1 100 ? -1.384 15.698 9.638 1.00 18.00 98 LEU A N 1
ATOM 828 C CA . LEU A 1 100 ? -2.803 15.822 9.992 1.00 17.65 98 LEU A CA 1
ATOM 829 C C . LEU A 1 100 ? -3.534 14.507 9.703 1.00 16.95 98 LEU A C 1
ATOM 830 O O . LEU A 1 100 ? -3.401 14.001 8.602 1.00 16.15 98 LEU A O 1
ATOM 835 N N . ILE A 1 101 ? -4.258 14.008 10.694 1.00 16.72 99 ILE A N 1
ATOM 836 C CA . ILE A 1 101 ? -5.042 12.759 10.582 1.00 16.42 99 ILE A CA 1
ATOM 837 C C . ILE A 1 101 ? -6.495 13.033 10.964 1.00 19.75 99 ILE A C 1
ATOM 838 O O . ILE A 1 101 ? -6.797 13.564 12.027 1.00 19.16 99 ILE A O 1
ATOM 843 N N . GLY A 1 102 ? -7.381 12.643 10.041 1.00 19.29 100 GLY A N 1
ATOM 844 C CA . GLY A 1 102 ? -8.818 12.897 10.238 1.00 19.85 100 GLY A CA 1
ATOM 845 C C . GLY A 1 102 ? -9.460 11.784 11.068 1.00 21.87 100 GLY A C 1
ATOM 846 O O . GLY A 1 102 ? -8.913 10.765 11.451 1.00 22.66 100 GLY A O 1
ATOM 847 N N . GLY A 1 103 ? -10.744 12.002 11.312 1.00 22.12 101 GLY A N 1
ATOM 848 C CA . GLY A 1 103 ? -11.605 11.072 12.042 1.00 27.71 101 GLY A CA 1
ATOM 849 C C . GLY A 1 103 ? -12.215 10.036 11.108 1.00 28.57 101 GLY A C 1
ATOM 850 O O . GLY A 1 103 ? -12.046 10.052 9.897 1.00 27.31 101 GLY A O 1
ATOM 851 N N . PRO A 1 104 ? -13.175 9.267 11.671 1.00 31.92 102 PRO A N 1
ATOM 852 C CA . PRO A 1 104 ? -13.825 8.213 10.893 1.00 32.08 102 PRO A CA 1
ATOM 853 C C . PRO A 1 104 ? -14.578 8.603 9.670 1.00 31.85 102 PRO A C 1
ATOM 854 O O . PRO A 1 104 ? -14.619 7.800 8.696 1.00 32.05 102 PRO A O 1
ATOM 858 N N . TYR A 1 105 ? -15.146 9.782 9.532 1.00 29.35 103 TYR A N 1
ATOM 859 C CA . TYR A 1 105 ? -15.848 10.195 8.330 1.00 30.46 103 TYR A CA 1
ATOM 860 C C . TYR A 1 105 ? -14.944 10.825 7.283 1.00 29.93 103 TYR A C 1
ATOM 861 O O . TYR A 1 105 ? -15.407 11.224 6.228 1.00 30.43 103 TYR A O 1
ATOM 870 N N . GLY A 1 106 ? -13.639 10.972 7.571 1.00 29.70 104 GLY A N 1
ATOM 871 C CA . GLY A 1 106 ? -12.733 11.540 6.590 1.00 28.55 104 GLY A CA 1
ATOM 872 C C . GLY A 1 106 ? -12.518 13.050 6.719 1.00 28.21 104 GLY A C 1
ATOM 873 O O . GLY A 1 106 ? -12.927 13.657 7.713 1.00 24.41 104 GLY A O 1
ATOM 874 N N . LEU A 1 107 ? -11.897 13.627 5.704 1.00 26.07 105 LEU A N 1
ATOM 875 C CA . LEU A 1 107 ? -11.562 15.041 5.661 1.00 26.74 105 LEU A CA 1
ATOM 876 C C . LEU A 1 107 ? -12.243 15.855 4.568 1.00 27.61 105 LEU A C 1
ATOM 877 O O . LEU A 1 107 ? -12.596 15.351 3.494 1.00 29.34 105 LEU A O 1
ATOM 882 N N . ASN A 1 108 ? -12.427 17.130 4.841 1.00 28.95 106 ASN A N 1
ATOM 883 C CA . ASN A 1 108 ? -12.981 18.105 3.916 1.00 31.06 106 ASN A CA 1
ATOM 884 C C . ASN A 1 108 ? -11.894 18.586 2.958 1.00 34.50 106 ASN A C 1
ATOM 885 O O . ASN A 1 108 ? -10.723 18.632 3.350 1.00 33.75 106 ASN A O 1
ATOM 890 N N . GLU A 1 109 ? -12.233 18.951 1.725 1.00 36.07 107 GLU A N 1
ATOM 891 C CA . GLU A 1 109 ? -11.277 19.412 0.732 1.00 36.77 107 GLU A CA 1
ATOM 892 C C . GLU A 1 109 ? -10.473 20.646 1.044 1.00 37.87 107 GLU A C 1
ATOM 893 O O . GLU A 1 109 ? -9.327 20.755 0.558 1.00 39.08 107 GLU A O 1
ATOM 899 N N . GLU A 1 110 ? -10.992 21.614 1.806 1.00 38.55 108 GLU A N 1
ATOM 900 C CA . GLU A 1 110 ? -10.220 22.806 2.175 1.00 38.10 108 GLU A CA 1
ATOM 901 C C . GLU A 1 110 ? -8.859 22.405 2.734 1.00 37.56 108 GLU A C 1
ATOM 902 O O . GLU A 1 110 ? -7.877 23.163 2.610 1.00 37.02 108 GLU A O 1
ATOM 908 N N . ILE A 1 111 ? -8.730 21.219 3.351 1.00 35.47 109 ILE A N 1
ATOM 909 C CA . ILE A 1 111 ? -7.435 20.825 3.878 1.00 31.42 109 ILE A CA 1
ATOM 910 C C . ILE A 1 111 ? -6.392 20.541 2.814 1.00 33.14 109 ILE A C 1
ATOM 911 O O . ILE A 1 111 ? -5.209 20.880 3.025 1.00 31.54 109 ILE A O 1
ATOM 916 N N . PHE A 1 112 ? -6.696 20.019 1.649 1.00 32.72 110 PHE A N 1
ATOM 917 C CA . PHE A 1 112 ? -5.690 19.667 0.668 1.00 35.00 110 PHE A CA 1
ATOM 918 C C . PHE A 1 112 ? -4.931 20.854 0.113 1.00 35.90 110 PHE A C 1
ATOM 919 O O . PHE A 1 112 ? -3.754 20.683 -0.212 1.00 36.04 110 PHE A O 1
ATOM 927 N N . ALA A 1 113 ? -5.560 22.014 0.112 1.00 36.32 111 ALA A N 1
ATOM 928 C CA . ALA A 1 113 ? -4.946 23.252 -0.345 1.00 37.75 111 ALA A CA 1
ATOM 929 C C . ALA A 1 113 ? -3.958 23.784 0.690 1.00 37.74 111 ALA A C 1
ATOM 930 O O . ALA A 1 113 ? -3.271 24.770 0.431 1.00 39.02 111 ALA A O 1
ATOM 932 N N . LYS A 1 114 ? -3.946 23.249 1.907 1.00 35.06 112 LYS A N 1
ATOM 933 C CA . LYS A 1 114 ? -2.986 23.676 2.917 1.00 35.40 112 LYS A CA 1
ATOM 934 C C . LYS A 1 114 ? -1.861 22.651 3.019 1.00 31.58 112 LYS A C 1
ATOM 935 O O . LYS A 1 114 ? -0.998 22.795 3.884 1.00 33.36 112 LYS A O 1
ATOM 941 N N . ALA A 1 115 ? -1.858 21.628 2.174 1.00 31.53 113 ALA A N 1
ATOM 942 C CA . ALA A 1 115 ? -0.853 20.589 2.283 1.00 31.45 113 ALA A CA 1
ATOM 943 C C . ALA A 1 115 ? 0.267 20.605 1.260 1.00 27.56 113 ALA A C 1
ATOM 944 O O . ALA A 1 115 ? 0.075 20.858 0.054 1.00 29.33 113 ALA A O 1
ATOM 946 N N . HIS A 1 116 ? 1.451 20.249 1.740 1.00 25.98 114 HIS A N 1
ATOM 947 C CA . HIS A 1 116 ? 2.591 20.104 0.826 1.00 24.28 114 HIS A CA 1
ATOM 948 C C . HIS A 1 116 ? 2.613 18.715 0.227 1.00 23.31 114 HIS A C 1
ATOM 949 O O . HIS A 1 116 ? 2.954 18.477 -0.951 1.00 25.15 114 HIS A O 1
ATOM 956 N N . ARG A 1 117 ? 2.132 17.708 0.979 1.00 22.65 115 ARG A N 1
ATOM 957 C CA . ARG A 1 117 ? 2.031 16.362 0.458 1.00 21.25 115 ARG A CA 1
ATOM 958 C C . ARG A 1 117 ? 0.810 15.665 1.117 1.00 20.15 115 ARG A C 1
ATOM 959 O O . ARG A 1 117 ? 0.490 15.974 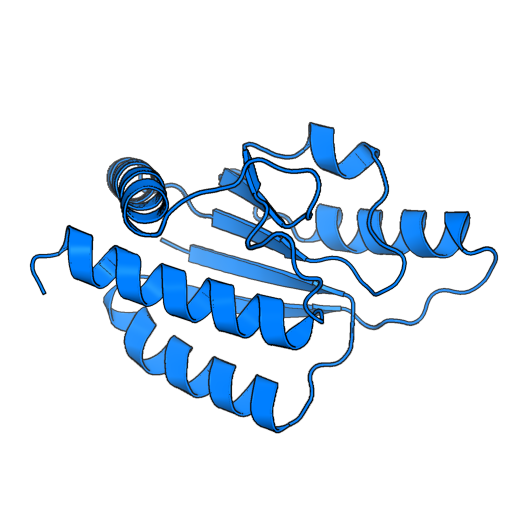2.257 1.00 19.65 115 ARG A O 1
ATOM 967 N N . VAL A 1 118 ? 0.182 14.814 0.349 1.00 20.76 116 VAL A N 1
ATOM 968 C CA . VAL A 1 118 ? -0.916 13.984 0.853 1.00 18.87 116 VAL A CA 1
ATOM 969 C C . VAL A 1 118 ? -0.447 12.546 0.705 1.00 21.30 116 VAL A C 1
ATOM 970 O O . VAL A 1 118 ? -0.247 12.053 -0.416 1.00 20.64 116 VAL A O 1
ATOM 974 N N 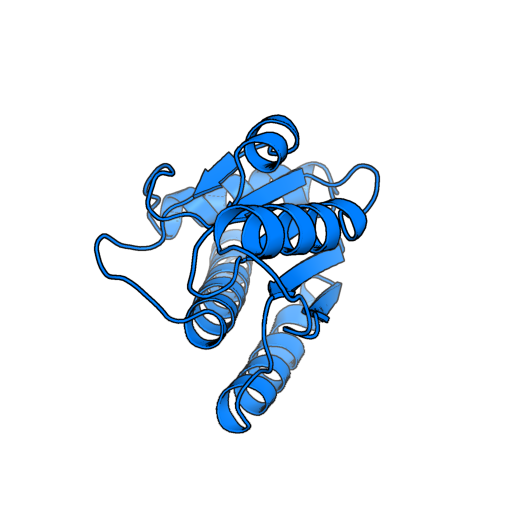. PHE A 1 119 ? -0.256 11.829 1.797 1.00 21.57 1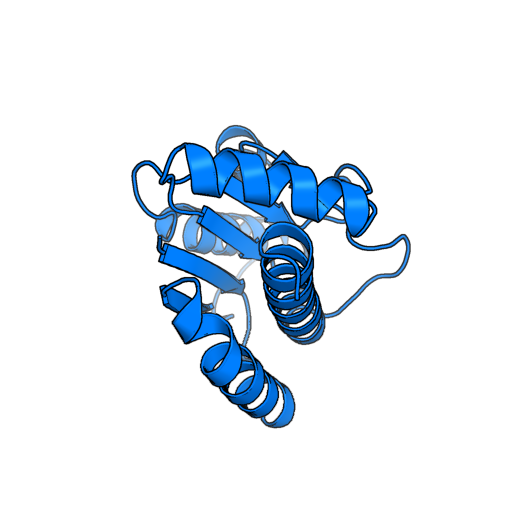17 PHE A N 1
ATOM 975 C CA . PHE A 1 119 ? 0.227 10.461 1.726 1.00 18.50 117 PHE A CA 1
ATOM 976 C C . PHE A 1 119 ? -0.846 9.430 2.159 1.00 19.23 117 PHE A C 1
ATOM 977 O O . PHE A 1 119 ? -1.585 9.583 3.143 1.00 18.11 117 PHE A O 1
ATOM 985 N N . SER A 1 120 ? -0.810 8.350 1.416 1.00 18.62 118 SER A N 1
ATOM 986 C CA . SER A 1 120 ? -1.609 7.176 1.769 1.00 17.38 118 SER A CA 1
ATOM 987 C C . SER A 1 120 ? -0.635 6.162 2.330 1.00 17.65 118 SER A C 1
ATOM 988 O O . SER A 1 120 ? 0.416 5.847 1.695 1.00 20.32 118 SER A O 1
ATOM 991 N N . LEU A 1 121 ? -0.933 5.584 3.518 1.00 17.36 119 LEU A N 1
ATOM 992 C CA . LEU A 1 121 ? -0.050 4.587 4.079 1.00 14.94 119 LEU A CA 1
ATOM 993 C C . LEU A 1 121 ? -0.287 3.143 3.635 1.00 16.66 119 LEU A C 1
ATOM 994 O O . LEU A 1 121 ? 0.503 2.253 3.929 1.00 17.22 119 LEU A O 1
ATOM 999 N N . SER A 1 122 ? -1.401 2.923 2.949 1.00 15.54 120 SER A N 1
ATOM 1000 C CA . SER A 1 122 ? -1.783 1.566 2.500 1.00 18.26 120 SER A CA 1
ATOM 1001 C C . SER A 1 122 ? -3.130 1.607 1.760 1.00 18.14 120 SER A C 1
ATOM 1002 O O . SER A 1 122 ? -3.869 2.555 1.918 1.00 17.34 120 SER A O 1
ATOM 1005 N N . LYS A 1 123 ? -3.399 0.532 1.018 1.00 19.24 121 LYS A N 1
ATOM 1006 C CA . LYS A 1 123 ? -4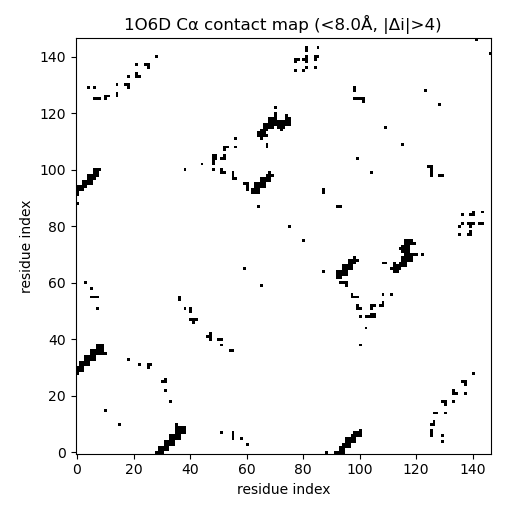.754 0.387 0.458 1.00 19.96 121 LYS A CA 1
ATOM 1007 C C . LYS A 1 123 ? -5.748 0.002 1.541 1.00 18.51 121 LYS A C 1
ATOM 1008 O O . LYS A 1 123 ? -6.973 0.063 1.316 1.00 18.53 121 LYS A O 1
ATOM 1014 N N . MET A 1 124 ? -5.227 -0.482 2.689 1.00 19.05 122 MET A N 1
ATOM 1015 C CA . MET A 1 124 ? -6.083 -0.813 3.804 1.00 19.27 122 MET A CA 1
ATOM 1016 C C . MET A 1 124 ? -6.483 0.438 4.593 1.00 20.15 122 MET A C 1
ATOM 1017 O O . MET A 1 124 ? -5.728 1.418 4.609 1.00 19.33 122 MET A O 1
ATOM 1022 N N . THR A 1 125 ? -7.634 0.345 5.202 1.00 17.13 123 THR A N 1
ATOM 1023 C CA . THR A 1 125 ? -8.100 1.438 6.053 1.00 15.54 123 THR A CA 1
ATOM 1024 C C . THR A 1 125 ? -7.586 1.246 7.492 1.00 17.27 123 THR A C 1
ATOM 1025 O O . THR A 1 125 ? -7.849 0.221 8.086 1.00 17.49 123 THR A O 1
ATOM 1029 N N . PHE A 1 126 ? -6.915 2.267 8.012 1.00 15.72 124 PHE A N 1
ATOM 1030 C CA . PHE A 1 126 ? -6.431 2.200 9.410 1.00 14.92 124 PHE A CA 1
ATOM 1031 C C . PHE A 1 126 ? -7.221 3.182 10.261 1.00 15.19 124 PHE A C 1
ATOM 1032 O O . PHE A 1 126 ? -7.736 4.209 9.820 1.00 16.32 124 PHE A O 1
ATOM 1040 N N . THR A 1 127 ? -7.335 2.812 11.553 1.00 16.17 125 THR A N 1
ATOM 1041 C CA . THR A 1 127 ? -7.996 3.777 12.463 1.00 16.17 125 THR A CA 1
ATOM 1042 C C . THR A 1 127 ? -7.071 4.982 12.669 1.00 17.22 125 THR A C 1
ATOM 1043 O O . THR A 1 127 ? -5.862 4.927 12.385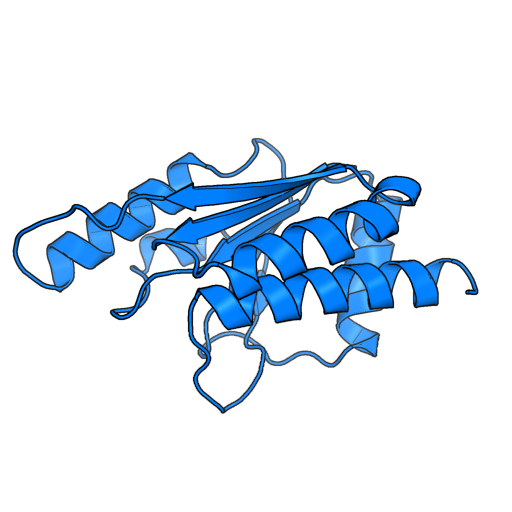 1.00 19.17 125 THR A O 1
ATOM 1047 N N . HIS A 1 128 ? -7.658 6.011 13.293 1.00 18.46 126 HIS A N 1
ATOM 1048 C CA . HIS A 1 128 ? -6.873 7.220 13.595 1.00 17.41 126 HIS A CA 1
ATOM 1049 C C . HIS A 1 128 ? -5.692 6.914 14.491 1.00 17.85 126 HIS A C 1
ATOM 1050 O O . HIS A 1 128 ? -4.554 7.393 14.265 1.00 16.02 126 HIS A O 1
ATOM 1057 N N . GLY A 1 129 ? -5.908 6.111 15.553 1.00 18.37 127 GLY A N 1
ATOM 1058 C CA . GLY A 1 129 ? -4.823 5.743 16.473 1.00 17.64 127 GLY A CA 1
ATOM 1059 C C . GLY A 1 129 ? -3.732 4.941 15.826 1.00 16.20 127 GLY A C 1
ATOM 1060 O O . GLY A 1 129 ? -2.530 5.193 16.017 1.00 15.82 127 GLY A O 1
ATOM 1061 N N . MET A 1 130 ? -4.061 3.921 15.013 1.00 16.85 128 MET A N 1
ATOM 1062 C CA . MET A 1 130 ? -3.063 3.109 14.346 1.00 16.81 128 MET A CA 1
ATOM 1063 C C . MET A 1 130 ? -2.285 4.000 13.345 1.00 15.25 128 MET A C 1
ATOM 1064 O O . MET A 1 130 ? -1.088 3.809 13.214 1.00 16.58 128 MET A O 1
ATOM 1073 N N . THR A 1 131 ? -2.985 4.961 12.738 1.00 15.67 129 THR A N 1
ATOM 1074 C CA . THR A 1 131 ? -2.271 5.894 11.850 1.00 13.83 129 THR A CA 1
ATOM 1075 C C . THR A 1 131 ? -1.192 6.669 12.557 1.00 16.89 129 THR A C 1
ATOM 1076 O O . THR A 1 131 ? -0.056 6.687 12.118 1.00 15.84 129 THR A O 1
ATOM 1080 N N . VAL A 1 132 ? -1.523 7.172 13.772 1.00 17.25 130 VAL A N 1
ATOM 1081 C CA . VAL A 1 132 ? -0.506 7.861 14.569 1.00 15.93 130 VAL A CA 1
ATOM 1082 C C . VAL A 1 132 ? 0.693 6.963 14.863 1.00 14.06 130 VAL A C 1
ATOM 1083 O O . VAL A 1 132 ? 1.874 7.362 14.697 1.00 16.86 130 VAL A O 1
ATOM 1087 N N . LEU A 1 133 ? 0.451 5.735 15.330 1.00 16.29 131 LEU A N 1
ATOM 1088 C CA . LEU A 1 133 ? 1.549 4.826 15.609 1.00 17.96 131 LEU A CA 1
ATOM 1089 C C . LEU A 1 133 ? 2.373 4.530 14.346 1.00 15.76 131 LEU A C 1
ATOM 1090 O O . LEU A 1 133 ? 3.606 4.551 14.413 1.00 16.06 131 LEU A O 1
ATOM 1095 N N . ILE A 1 134 ? 1.710 4.194 13.236 1.00 16.99 132 ILE A N 1
ATOM 1096 C CA . ILE A 1 134 ? 2.471 3.922 12.010 1.00 15.53 132 ILE A CA 1
ATOM 1097 C C . ILE A 1 134 ? 3.371 5.068 11.624 1.00 16.56 132 ILE A C 1
ATOM 1098 O O . ILE A 1 134 ? 4.552 4.856 11.339 1.00 16.79 132 ILE A O 1
ATOM 1103 N N . VAL A 1 135 ? 2.854 6.287 11.626 1.00 16.28 133 VAL A N 1
ATOM 1104 C CA . VAL A 1 135 ? 3.597 7.502 11.260 1.00 15.81 133 VAL A CA 1
ATOM 1105 C C . VAL A 1 135 ? 4.749 7.725 12.246 1.00 16.61 133 VAL A C 1
ATOM 1106 O O . VAL A 1 135 ? 5.876 7.926 11.773 1.00 17.82 133 VAL A O 1
ATOM 1110 N N . LEU A 1 136 ? 4.508 7.628 13.560 1.00 17.40 134 LEU A N 1
ATOM 1111 C CA . LEU A 1 136 ? 5.675 7.814 14.463 1.00 17.75 134 LEU A CA 1
ATOM 1112 C C . LEU A 1 136 ? 6.744 6.778 14.203 1.00 17.98 134 LEU A C 1
ATOM 1113 O O . LEU A 1 136 ? 7.939 7.133 14.146 1.00 18.08 134 LEU A O 1
ATOM 1118 N N . GLU A 1 137 ? 6.391 5.508 13.984 1.00 17.99 135 GLU A N 1
ATOM 1119 C CA . GLU A 1 137 ? 7.397 4.475 13.719 1.00 16.40 135 GLU A CA 1
ATOM 1120 C C . GLU A 1 137 ? 8.101 4.764 12.386 1.00 17.54 135 GLU A C 1
ATOM 1121 O O . GLU A 1 137 ? 9.349 4.586 12.349 1.00 17.73 135 GLU A O 1
ATOM 1127 N N . GLN A 1 138 ? 7.411 5.175 11.334 1.00 17.64 136 GLN A N 1
ATOM 1128 C CA . GLN A 1 138 ? 8.066 5.531 10.096 1.00 18.12 136 GLN A CA 1
ATOM 1129 C C . GLN A 1 138 ? 9.052 6.710 10.257 1.00 19.41 136 GLN A C 1
ATOM 1130 O O . GLN A 1 138 ? 10.085 6.729 9.623 1.00 19.57 136 GLN A O 1
ATOM 1136 N N . ILE A 1 139 ? 8.628 7.672 11.096 1.00 18.96 137 ILE A N 1
ATOM 1137 C CA . ILE A 1 139 ? 9.554 8.814 11.311 1.00 20.77 137 ILE A CA 1
ATOM 1138 C C . ILE A 1 139 ? 10.818 8.318 11.980 1.00 21.32 137 ILE A C 1
ATOM 1139 O O . ILE A 1 139 ? 11.919 8.756 11.572 1.00 20.93 137 ILE A O 1
ATOM 1144 N N . PHE A 1 140 ? 10.698 7.499 13.008 1.00 21.00 138 PHE A N 1
ATOM 1145 C CA . PHE A 1 140 ? 11.824 6.917 13.697 1.00 22.14 138 PHE A CA 1
ATOM 1146 C C . PHE A 1 140 ? 12.704 6.136 12.739 1.00 22.47 138 PHE A C 1
ATOM 1147 O O . PHE A 1 140 ? 13.924 6.320 12.685 1.00 24.39 138 PHE A O 1
ATOM 1155 N N . ARG A 1 141 ? 12.068 5.270 11.955 1.00 21.07 139 ARG A N 1
ATOM 1156 C CA . ARG A 1 141 ? 12.785 4.464 10.974 1.00 22.16 139 ARG A CA 1
ATOM 1157 C C . ARG A 1 141 ? 13.559 5.358 9.989 1.00 22.98 139 ARG A C 1
ATOM 1158 O O . ARG A 1 141 ? 14.750 5.069 9.747 1.00 24.08 139 ARG A O 1
ATOM 1166 N N . ALA A 1 142 ? 12.885 6.394 9.536 1.00 21.68 140 ALA A N 1
ATOM 1167 C CA . ALA A 1 142 ? 13.498 7.294 8.553 1.00 24.96 140 ALA A CA 1
ATOM 1168 C C . ALA A 1 142 ? 14.725 8.000 9.138 1.00 25.08 140 ALA A C 1
ATOM 1169 O O . ALA A 1 142 ? 15.769 8.037 8.447 1.00 25.02 140 ALA A O 1
ATOM 1171 N N . PHE A 1 143 ? 14.630 8.504 10.365 1.00 23.61 141 PHE A N 1
ATOM 1172 C CA . PHE A 1 143 ? 15.784 9.167 11.004 1.00 25.70 141 PHE A CA 1
ATOM 1173 C C . PHE A 1 143 ? 16.891 8.132 11.205 1.00 29.13 141 PHE A C 1
ATOM 1174 O O . PHE A 1 143 ? 18.073 8.490 11.086 1.00 29.77 141 PHE A O 1
ATOM 1182 N N . LYS A 1 144 ? 16.565 6.872 11.469 1.00 28.00 142 LYS A N 1
ATOM 1183 C CA . LYS A 1 144 ? 17.635 5.869 11.609 1.00 30.72 142 LYS A CA 1
ATOM 1184 C C . LYS A 1 144 ? 18.298 5.673 10.270 1.00 31.30 142 LYS A C 1
ATOM 1185 O O . LYS A 1 144 ? 19.556 5.721 10.202 1.00 34.87 142 LYS A O 1
ATOM 1191 N N . ILE A 1 145 ? 17.600 5.483 9.186 1.00 32.42 143 ILE A N 1
ATOM 1192 C CA . ILE A 1 145 ? 18.171 5.321 7.852 1.00 33.16 143 ILE A CA 1
ATOM 1193 C C . ILE A 1 145 ? 19.094 6.484 7.513 1.00 35.53 143 ILE A C 1
ATOM 1194 O O . ILE A 1 145 ? 20.305 6.298 7.291 1.00 35.42 143 ILE A O 1
ATOM 1199 N N . ILE A 1 146 ? 18.582 7.706 7.583 1.00 35.62 144 ILE A N 1
ATOM 1200 C CA . ILE A 1 146 ? 19.375 8.894 7.281 1.00 37.57 144 ILE A CA 1
ATOM 1201 C C . ILE A 1 146 ? 20.673 8.970 8.075 1.00 39.74 144 ILE A C 1
ATOM 1202 O O . ILE A 1 146 ? 21.720 9.334 7.510 1.00 42.86 144 ILE A O 1
ATOM 1207 N N . HIS A 1 147 ? 20.654 8.699 9.362 1.00 40.24 145 HIS A N 1
ATOM 1208 C CA . HIS A 1 147 ? 21.796 8.840 10.231 1.00 43.17 145 HIS A CA 1
ATOM 1209 C C . HIS A 1 147 ? 22.646 7.598 10.381 1.00 45.77 145 HIS A C 1
ATOM 1210 O O . HIS A 1 147 ? 23.146 7.288 11.470 1.00 46.81 145 HIS A O 1
ATOM 1217 N N . GLY A 1 148 ? 22.786 6.849 9.295 1.00 47.06 146 GLY A N 1
ATOM 1218 C CA . GLY A 1 148 ? 23.595 5.626 9.334 1.00 49.22 146 GLY A CA 1
ATOM 1219 C C . GLY A 1 148 ? 22.839 4.523 10.060 1.00 50.36 146 GLY A C 1
ATOM 1220 O O . GLY A 1 148 ? 22.424 3.566 9.418 1.00 51.62 146 GLY A O 1
ATOM 1221 N N . GLU A 1 149 ? 22.666 4.626 11.362 1.00 51.47 147 GLU A N 1
ATOM 1222 C CA . GLU A 1 149 ? 21.948 3.635 12.169 1.00 52.41 147 GLU A CA 1
ATOM 1223 C C . GLU A 1 149 ? 20.841 2.990 11.405 1.00 52.61 147 GLU A C 1
ATOM 1224 O O . GLU A 1 149 ? 20.179 2.008 11.726 1.00 54.60 147 GLU A O 1
#

Solvent-accessible surface area: 8085 Å² total; per-residue (Å²): 63,116,1,42,1,0,0,1,4,132,9,92,45,122,2,112,126,14,15,140,90,38,28,119,90,0,138,139,25,13,102,9,52,30,47,74,2,146,80,83,50,215,59,64,78,131,80,15,15,111,36,2,2,57,30,0,20,116,78,40,25,128,64,6,24,3,3,0,19,22,103,163,17,77,95,34,48,33,119,87,18,4,98,49,1,104,66,2,53,138,131,53,65,44,1,0,1,0,6,13,11,103,112,28,18,50,140,104,0,56,94,72,26,95,90,32,2,3,57,27,163,143,114,72,93,54,4,66,12,0,24,44,3,0,70,37,1,40,122,1,0,56,85,40,80,71,111